Protein AF-A0A540M2L2-F1 (afdb_monomer_lite)

Radius of gyration: 15.73 Å; chains: 1; bounding box: 42×35×39 Å

Foldseek 3Di:
DDPPPPQDKDKFWDALCLLLVCLVPVVNLLVLLCVPPVDDDQPPQPPVPPSGHDSVSSSVVVSVVSNVVNVVRHGDIDIDTGGPSDPSVVSRVVVVVVVVVVVVVD

pLDDT: mean 82.04, std 14.48, range [35.09, 96.12]

Sequence (106 aa):
MKTSSASAVVVHALNNLTVTGFVEDTTTFEKCSKECFGKLDMERFDADKNGVIDGQECKTLLAETMLAVAWGIGGSPVLVALEHGSLLVRAAEHEKAKKMQIAKIN

Structure (mmCIF, N/CA/C/O backbone):
data_AF-A0A540M2L2-F1
#
_entry.id   AF-A0A540M2L2-F1
#
loop_
_atom_site.group_PDB
_atom_site.id
_atom_site.type_symbol
_atom_site.label_atom_id
_atom_site.label_alt_id
_atom_site.label_comp_id
_atom_site.label_asym_id
_atom_site.label_entity_id
_atom_site.label_seq_id
_atom_site.pdbx_PDB_ins_code
_atom_site.Cartn_x
_atom_site.Cartn_y
_atom_site.Cartn_z
_atom_site.occupancy
_atom_site.B_iso_or_equiv
_atom_site.auth_seq_id
_atom_site.auth_comp_id
_atom_site.auth_asym_id
_atom_site.auth_atom_id
_atom_site.pdbx_PDB_model_num
ATOM 1 N N . MET A 1 1 ? -28.915 -18.062 -11.746 1.00 35.09 1 MET A N 1
ATOM 2 C CA . MET A 1 1 ? -27.515 -18.534 -11.754 1.00 35.09 1 MET A CA 1
ATOM 3 C C . MET A 1 1 ? -26.631 -17.303 -11.582 1.00 35.09 1 MET A C 1
ATOM 5 O O . MET A 1 1 ? -26.508 -16.527 -12.516 1.00 35.09 1 MET A O 1
ATOM 9 N N . LYS A 1 2 ? -26.179 -17.015 -10.353 1.00 40.38 2 LYS A N 1
ATOM 10 C CA . LYS A 1 2 ? -25.338 -15.842 -10.050 1.00 40.38 2 LYS A CA 1
ATOM 11 C C . LYS A 1 2 ? -23.989 -16.082 -10.728 1.00 40.38 2 LYS A C 1
ATOM 13 O O . LYS A 1 2 ? -23.285 -17.009 -10.340 1.00 40.38 2 LYS A O 1
ATOM 18 N N . THR A 1 3 ? -23.658 -15.312 -11.757 1.00 42.16 3 THR A N 1
ATOM 19 C CA . THR A 1 3 ? -22.310 -15.313 -12.323 1.00 42.16 3 THR A CA 1
ATOM 20 C C . THR A 1 3 ? -21.373 -14.799 -11.237 1.00 42.16 3 THR A C 1
ATOM 22 O O . THR A 1 3 ? -21.375 -13.613 -10.914 1.00 42.16 3 THR A O 1
ATOM 25 N N . SER A 1 4 ? -20.634 -15.715 -10.613 1.00 49.22 4 SER A N 1
ATOM 26 C CA . SER A 1 4 ? -19.449 -15.381 -9.835 1.00 49.22 4 SER A CA 1
ATOM 27 C C . SER A 1 4 ? -18.500 -14.681 -10.805 1.00 49.22 4 SER A C 1
ATOM 29 O O . SER A 1 4 ? -17.968 -15.308 -11.718 1.00 49.22 4 SER A O 1
ATOM 31 N N . SER A 1 5 ? -18.408 -13.355 -10.697 1.00 56.06 5 SER A N 1
ATOM 32 C CA . SER A 1 5 ? -17.392 -12.586 -11.406 1.00 56.06 5 SER A CA 1
ATOM 33 C C . SER A 1 5 ? -16.050 -13.139 -10.949 1.00 56.06 5 SER A C 1
ATOM 35 O O . SER A 1 5 ? -15.735 -13.040 -9.765 1.00 56.06 5 SER A O 1
ATOM 37 N N . ALA A 1 6 ? -15.291 -13.767 -11.847 1.00 59.22 6 ALA A N 1
ATOM 38 C CA . ALA A 1 6 ? -13.924 -14.162 -11.547 1.00 59.22 6 ALA A CA 1
ATOM 39 C C . ALA A 1 6 ? -13.170 -12.899 -11.102 1.00 59.22 6 ALA A C 1
ATOM 41 O O . ALA A 1 6 ? -13.057 -11.951 -11.880 1.00 59.22 6 ALA A O 1
ATOM 42 N N . SER A 1 7 ? -12.736 -12.846 -9.840 1.00 63.53 7 SER A N 1
ATOM 43 C CA . SER A 1 7 ? -11.898 -11.745 -9.366 1.00 63.53 7 SER A CA 1
ATOM 44 C C . SER A 1 7 ? -10.583 -11.816 -10.141 1.00 63.53 7 SER A C 1
ATOM 46 O O . SER A 1 7 ? -9.864 -12.815 -10.078 1.00 63.53 7 SER A O 1
ATOM 48 N N . ALA A 1 8 ? -10.329 -10.815 -10.983 1.00 82.94 8 ALA A N 1
ATOM 49 C CA . ALA A 1 8 ? -9.124 -10.767 -11.793 1.00 82.94 8 ALA A CA 1
ATOM 50 C C . ALA A 1 8 ? -7.927 -10.470 -10.881 1.00 82.94 8 ALA A C 1
ATOM 52 O O . ALA A 1 8 ? -7.947 -9.512 -10.109 1.00 82.94 8 ALA A O 1
ATOM 53 N N . VAL A 1 9 ? -6.877 -11.282 -10.982 1.00 88.81 9 VAL A N 1
ATOM 54 C CA . VAL A 1 9 ? -5.622 -11.084 -10.250 1.00 88.81 9 VAL A CA 1
ATOM 55 C C . VAL A 1 9 ? -4.586 -10.493 -11.204 1.00 88.81 9 VAL A C 1
ATOM 57 O O . VAL A 1 9 ? -4.408 -10.985 -12.317 1.00 88.81 9 VAL A O 1
ATOM 60 N N . VAL A 1 10 ? -3.900 -9.435 -10.776 1.00 92.50 10 VAL A N 1
ATOM 61 C CA . VAL A 1 10 ? -2.852 -8.738 -11.533 1.00 92.50 10 VAL A CA 1
ATOM 62 C C . VAL A 1 10 ? -1.532 -8.774 -10.769 1.00 92.50 10 VAL A C 1
ATOM 64 O O . VAL A 1 10 ? -1.517 -8.681 -9.546 1.00 92.50 10 VAL A O 1
ATOM 67 N N . VAL A 1 11 ? -0.403 -8.890 -11.470 1.00 94.00 11 VAL A N 1
ATOM 68 C CA . VAL A 1 11 ? 0.925 -8.951 -10.834 1.00 94.00 11 VAL A CA 1
ATOM 69 C C . VAL A 1 11 ? 1.634 -7.605 -10.948 1.00 94.00 11 VAL A C 1
ATOM 71 O O . VAL A 1 11 ? 1.749 -7.053 -12.042 1.00 94.00 11 VAL A O 1
ATOM 74 N N . HIS A 1 12 ? 2.131 -7.090 -9.823 1.00 95.31 12 HIS A N 1
ATOM 75 C CA . HIS A 1 12 ? 2.899 -5.846 -9.750 1.00 95.31 12 HIS A CA 1
ATOM 76 C C . HIS A 1 12 ? 4.162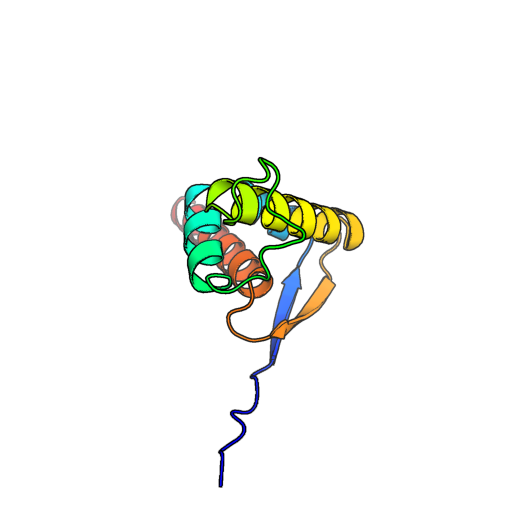 -6.016 -8.905 1.00 95.31 12 HIS A C 1
ATOM 78 O O . HIS A 1 12 ? 4.173 -6.775 -7.941 1.00 95.31 12 HIS A O 1
ATOM 84 N N . ALA A 1 13 ? 5.224 -5.290 -9.259 1.00 94.50 13 ALA A N 1
ATOM 85 C CA . ALA A 1 13 ? 6.393 -5.147 -8.400 1.00 94.50 13 ALA A CA 1
ATOM 86 C C . ALA A 1 13 ? 6.115 -4.067 -7.346 1.00 94.50 13 ALA A C 1
ATOM 88 O O . ALA A 1 13 ? 5.804 -2.933 -7.712 1.00 94.50 13 ALA A O 1
ATOM 89 N N . LEU A 1 14 ? 6.233 -4.422 -6.068 1.00 96.12 14 LEU A N 1
ATOM 90 C CA . LEU A 1 14 ? 6.051 -3.523 -4.930 1.00 96.12 14 LEU A CA 1
ATOM 91 C C . LEU A 1 14 ? 7.288 -3.527 -4.035 1.00 96.12 14 LEU A C 1
ATOM 93 O O . LEU A 1 14 ? 7.972 -4.539 -3.907 1.00 96.12 14 LEU A O 1
ATOM 97 N N . ASN A 1 15 ? 7.542 -2.402 -3.382 1.00 95.06 15 ASN A N 1
ATOM 98 C CA . ASN A 1 15 ? 8.465 -2.286 -2.258 1.00 95.06 15 ASN A CA 1
ATOM 99 C C . ASN A 1 15 ? 7.955 -1.225 -1.275 1.00 95.06 15 ASN A C 1
ATOM 101 O O . ASN A 1 15 ? 6.955 -0.556 -1.546 1.00 95.06 15 ASN A O 1
ATOM 105 N N . ASN A 1 16 ? 8.670 -1.053 -0.163 1.00 95.75 16 ASN A N 1
ATOM 106 C CA . ASN A 1 16 ? 8.365 -0.070 0.873 1.00 95.75 16 ASN A CA 1
ATOM 107 C C . ASN A 1 16 ? 8.060 1.314 0.274 1.00 95.75 16 ASN A C 1
ATOM 109 O O . ASN A 1 16 ? 6.984 1.852 0.500 1.00 95.75 16 ASN A O 1
ATOM 113 N N . LEU A 1 17 ? 8.944 1.821 -0.592 1.00 94.75 17 LEU A N 1
ATOM 114 C CA . LEU A 1 17 ? 8.810 3.154 -1.190 1.00 94.75 17 LEU A CA 1
ATOM 115 C C . LEU A 1 17 ? 7.554 3.313 -2.055 1.00 94.75 17 LEU A C 1
ATOM 117 O O . LEU A 1 17 ? 6.929 4.368 -2.025 1.00 94.75 17 LEU A O 1
ATOM 121 N N . THR A 1 18 ? 7.172 2.266 -2.792 1.00 95.50 18 THR A N 1
ATOM 122 C CA . THR A 1 18 ? 5.958 2.277 -3.624 1.00 95.50 18 THR A CA 1
ATOM 123 C C . THR A 1 18 ? 4.711 2.441 -2.758 1.00 95.50 18 THR A C 1
ATOM 125 O O . THR A 1 18 ? 3.792 3.182 -3.097 1.00 95.50 18 THR A O 1
ATOM 128 N N . VAL A 1 19 ? 4.673 1.748 -1.618 1.00 95.50 19 VAL A N 1
ATOM 129 C CA . VAL A 1 19 ? 3.512 1.755 -0.725 1.00 95.50 19 VAL A CA 1
ATOM 130 C C . VAL A 1 19 ? 3.491 3.018 0.142 1.00 95.50 19 VAL A C 1
ATOM 132 O O . VAL A 1 19 ? 2.447 3.662 0.224 1.00 95.50 19 VAL A O 1
ATOM 135 N N . THR A 1 20 ? 4.619 3.433 0.732 1.00 95.69 20 THR A N 1
ATOM 136 C CA . THR A 1 20 ? 4.685 4.673 1.528 1.00 95.69 20 THR A CA 1
ATOM 137 C C . THR A 1 20 ? 4.434 5.903 0.670 1.00 95.69 20 THR A C 1
ATOM 139 O O . THR A 1 20 ? 3.639 6.750 1.057 1.00 95.69 20 THR A O 1
ATOM 142 N N . GLY A 1 21 ? 5.025 5.975 -0.526 1.00 92.62 21 GLY A N 1
ATOM 143 C CA . GLY A 1 21 ? 4.849 7.110 -1.431 1.00 92.62 21 GLY A CA 1
ATOM 144 C C . GLY A 1 21 ? 3.401 7.297 -1.893 1.00 92.62 21 GLY A C 1
ATOM 145 O O . GLY A 1 21 ? 2.975 8.428 -2.122 1.00 92.62 21 GLY A O 1
ATOM 146 N N . PHE A 1 22 ? 2.633 6.208 -1.985 1.00 95.00 22 PHE A N 1
ATOM 147 C CA . PHE A 1 22 ? 1.196 6.265 -2.241 1.00 95.00 22 PHE A CA 1
ATOM 148 C C . PHE A 1 22 ? 0.401 6.755 -1.024 1.00 95.00 22 PHE A C 1
ATOM 150 O O . PHE A 1 22 ? -0.483 7.590 -1.183 1.00 95.00 22 PHE A O 1
ATOM 157 N N . VAL A 1 23 ? 0.713 6.271 0.184 1.00 92.38 23 VAL A N 1
ATOM 158 C CA . VAL A 1 23 ? 0.039 6.696 1.429 1.00 92.38 23 VAL A CA 1
ATOM 159 C C . VAL A 1 23 ? 0.316 8.172 1.748 1.00 92.38 23 VAL A C 1
ATOM 161 O O . VAL A 1 23 ? -0.575 8.884 2.208 1.00 92.38 23 VAL A O 1
ATOM 164 N N . GLU A 1 24 ? 1.535 8.645 1.478 1.00 92.12 24 GLU A N 1
ATOM 165 C CA . GLU A 1 24 ? 1.952 10.040 1.671 1.00 92.12 24 GLU A CA 1
ATOM 166 C C . GLU A 1 24 ? 1.241 11.011 0.716 1.00 92.12 24 GLU A C 1
ATOM 168 O O . GLU A 1 24 ? 1.008 12.171 1.071 1.00 92.12 24 GLU A O 1
ATOM 173 N N . ASP A 1 25 ? 0.827 10.553 -0.471 1.00 91.19 25 ASP A N 1
ATOM 174 C CA . ASP A 1 25 ? -0.078 11.307 -1.339 1.00 91.19 25 ASP A CA 1
ATOM 175 C C . ASP A 1 25 ? -1.509 11.234 -0.795 1.00 91.19 25 ASP A C 1
ATOM 177 O O . ASP A 1 25 ? -2.370 10.499 -1.284 1.00 91.19 25 ASP A O 1
ATOM 181 N N . THR A 1 26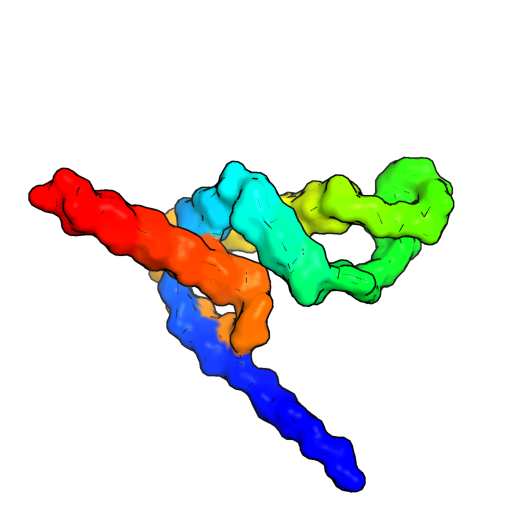 ? -1.760 12.038 0.237 1.00 84.75 26 THR A N 1
ATOM 182 C CA . THR A 1 26 ? -3.046 12.082 0.944 1.00 84.75 26 THR A CA 1
ATOM 183 C C . THR A 1 26 ? -4.235 12.321 0.013 1.00 84.75 26 THR A C 1
ATOM 185 O O . THR A 1 26 ? -5.303 11.762 0.248 1.00 84.75 26 THR A O 1
ATOM 188 N N . THR A 1 27 ? -4.055 13.073 -1.078 1.00 86.50 27 THR A N 1
ATOM 189 C CA . THR A 1 27 ? -5.130 13.374 -2.032 1.00 86.50 27 THR A CA 1
ATOM 190 C C . THR A 1 27 ? -5.524 12.152 -2.860 1.00 86.50 27 THR A C 1
ATOM 192 O O . THR A 1 27 ? -6.708 11.804 -2.941 1.00 86.50 27 THR A O 1
ATOM 195 N N . THR A 1 28 ? -4.540 11.456 -3.436 1.00 86.75 28 THR A N 1
ATOM 196 C CA . THR A 1 28 ? -4.781 10.239 -4.215 1.00 86.75 28 THR A CA 1
ATOM 197 C C . THR A 1 28 ? -5.244 9.110 -3.297 1.00 86.75 28 THR A C 1
ATOM 199 O O . THR A 1 28 ? -6.209 8.409 -3.619 1.00 86.75 28 THR A O 1
ATOM 202 N N . PHE A 1 29 ? -4.609 8.964 -2.133 1.00 87.25 29 PHE A N 1
ATOM 203 C CA . PHE A 1 29 ? -4.919 7.929 -1.155 1.00 87.25 29 PHE A CA 1
ATOM 204 C C . PHE A 1 29 ? -6.361 8.024 -0.644 1.00 87.25 29 PHE A C 1
ATOM 206 O O . PHE A 1 29 ? -7.093 7.035 -0.688 1.00 87.25 29 PHE A O 1
ATOM 213 N N . GLU A 1 30 ? -6.813 9.210 -0.226 1.00 82.81 30 GLU A N 1
ATOM 214 C CA . GLU A 1 30 ? -8.181 9.412 0.270 1.00 82.81 30 GLU A CA 1
ATOM 215 C C . GLU A 1 30 ? -9.242 9.103 -0.780 1.00 82.81 30 GLU A C 1
ATOM 217 O O . GLU A 1 30 ? -10.248 8.454 -0.480 1.00 82.81 30 GLU A O 1
ATOM 222 N N . LYS A 1 31 ? -9.019 9.548 -2.021 1.00 85.19 31 LYS A N 1
ATOM 223 C CA . LYS A 1 31 ? -9.932 9.261 -3.128 1.00 85.19 31 LYS A CA 1
ATOM 224 C C . LYS A 1 31 ? -10.086 7.752 -3.324 1.00 85.19 31 LYS A C 1
ATOM 226 O O . LYS A 1 31 ? -11.201 7.246 -3.407 1.00 85.19 31 LYS A O 1
ATOM 231 N N . CYS A 1 32 ? -8.967 7.033 -3.359 1.00 81.69 32 CYS A N 1
ATOM 232 C CA . CYS A 1 32 ? -8.951 5.589 -3.570 1.00 81.69 32 CYS A CA 1
ATOM 233 C C . CYS A 1 32 ? -9.545 4.816 -2.384 1.00 81.69 32 CYS A C 1
ATOM 235 O O . CYS A 1 32 ? -10.253 3.831 -2.585 1.00 81.69 32 CYS A O 1
ATOM 237 N N . SER A 1 33 ? -9.286 5.278 -1.161 1.00 76.75 33 SER A N 1
ATOM 238 C CA . SER A 1 33 ? -9.819 4.710 0.078 1.00 76.75 33 SER A CA 1
ATOM 239 C C . SER A 1 33 ? -11.352 4.738 0.105 1.00 76.75 33 SER A C 1
ATOM 241 O O . SER A 1 33 ? -11.985 3.696 0.294 1.00 76.75 33 SER A O 1
ATOM 243 N N . LYS A 1 34 ? -11.961 5.891 -0.208 1.00 73.19 34 LYS A N 1
ATOM 244 C CA . LYS A 1 34 ? -13.426 6.046 -0.263 1.00 73.19 34 LYS A CA 1
ATOM 245 C C . LYS A 1 34 ? -14.085 5.101 -1.270 1.00 73.19 34 LYS A C 1
ATOM 247 O O . LYS A 1 34 ? -15.155 4.566 -0.996 1.00 73.19 34 LYS A O 1
ATOM 252 N N . GLU A 1 35 ? -13.444 4.878 -2.417 1.00 73.69 35 GLU A N 1
ATOM 253 C CA . GLU A 1 35 ? -13.936 3.962 -3.455 1.00 73.69 35 GLU A CA 1
ATOM 254 C C . GLU A 1 35 ? -13.860 2.486 -3.026 1.00 73.69 35 GLU A C 1
ATOM 256 O O . GLU A 1 35 ? -14.726 1.698 -3.403 1.00 73.69 35 GLU A O 1
ATOM 261 N N . CYS A 1 36 ? -12.850 2.104 -2.238 1.00 64.69 36 CYS A N 1
ATOM 262 C CA . CYS A 1 36 ? -12.615 0.706 -1.862 1.00 64.69 36 CYS A CA 1
ATOM 263 C C . CYS A 1 36 ? -13.373 0.272 -0.596 1.00 64.69 36 CYS A C 1
ATOM 265 O O . CYS A 1 36 ? -13.641 -0.917 -0.434 1.00 64.69 36 CYS A O 1
ATOM 267 N N . PHE A 1 37 ? -13.717 1.205 0.300 1.00 64.50 37 PHE A N 1
ATOM 268 C CA . PHE A 1 37 ? -14.082 0.861 1.681 1.00 64.50 37 PHE A CA 1
ATOM 269 C C . PHE A 1 37 ? -15.340 1.535 2.233 1.00 64.50 37 PHE A C 1
ATOM 271 O O . PHE A 1 37 ? -15.544 1.541 3.444 1.00 64.50 37 PHE A O 1
ATOM 278 N N . GLY A 1 38 ? -16.255 2.005 1.380 1.00 58.09 38 GLY A N 1
ATOM 279 C CA . GLY A 1 38 ? -17.526 2.621 1.803 1.00 58.09 38 GLY A CA 1
ATOM 280 C C . GLY A 1 38 ? -18.491 1.743 2.632 1.00 58.09 38 GLY A C 1
ATOM 281 O O . GLY A 1 38 ? -19.649 2.117 2.785 1.00 58.09 38 GLY A O 1
ATOM 282 N N . LYS A 1 39 ? -18.066 0.569 3.123 1.00 60.12 39 LYS A N 1
ATOM 283 C CA . LYS A 1 39 ? -18.883 -0.421 3.846 1.00 60.12 39 LYS A CA 1
ATOM 284 C C . LYS A 1 39 ? -18.156 -1.177 4.978 1.00 60.12 39 LYS A C 1
ATOM 286 O O . LYS A 1 39 ? -18.601 -2.261 5.343 1.00 60.12 39 LYS A O 1
ATOM 291 N N . LEU A 1 40 ? -17.034 -0.673 5.497 1.00 59.94 40 LEU A N 1
ATOM 292 C CA . LEU A 1 40 ? -16.324 -1.348 6.598 1.00 59.94 40 LEU A CA 1
ATOM 293 C C . LEU A 1 40 ? -17.173 -1.430 7.885 1.00 59.94 40 LEU A C 1
ATOM 295 O O . LEU A 1 40 ? -17.942 -0.518 8.183 1.00 59.94 40 LEU A O 1
ATOM 299 N N . ASP A 1 41 ? -17.019 -2.536 8.624 1.00 56.41 41 ASP A N 1
ATOM 300 C CA . ASP A 1 41 ? -17.737 -2.832 9.873 1.00 56.41 41 ASP A CA 1
ATOM 301 C C . ASP A 1 41 ? -17.409 -1.824 10.983 1.00 56.41 41 ASP A C 1
ATOM 303 O O . ASP A 1 41 ? -16.246 -1.606 11.325 1.00 56.41 41 ASP A O 1
ATOM 307 N N . MET A 1 42 ? -18.465 -1.249 11.561 1.00 53.75 42 MET A N 1
ATOM 308 C CA . MET A 1 42 ? -18.452 -0.009 12.350 1.00 53.75 42 MET A CA 1
ATOM 309 C C . MET A 1 42 ? -17.872 -0.162 13.767 1.00 53.75 42 MET A C 1
ATOM 311 O O . MET A 1 42 ? -17.321 0.785 14.311 1.00 53.75 42 MET A O 1
ATOM 315 N N . GLU A 1 43 ? -17.925 -1.354 14.365 1.00 57.75 43 GLU A N 1
ATOM 316 C CA . GLU A 1 43 ? -17.663 -1.532 15.806 1.00 57.75 43 GLU A CA 1
ATOM 317 C C . GLU A 1 43 ? -16.182 -1.509 16.214 1.00 57.75 43 GLU A C 1
ATOM 319 O O . GLU A 1 43 ? -15.864 -1.318 17.386 1.00 57.75 43 GLU A O 1
ATOM 324 N N . ARG A 1 44 ? -15.255 -1.748 15.278 1.00 58.97 44 ARG A N 1
ATOM 325 C CA . ARG A 1 44 ? -13.816 -1.826 15.594 1.00 58.97 44 ARG A CA 1
ATOM 326 C C . ARG A 1 44 ? -13.046 -0.533 15.356 1.00 58.97 44 ARG A C 1
ATOM 328 O O . ARG A 1 44 ? -11.932 -0.424 15.863 1.00 58.97 44 ARG A O 1
ATOM 335 N N . PHE A 1 45 ? -13.593 0.389 14.571 1.00 64.50 45 PHE A N 1
ATOM 336 C CA . PHE A 1 45 ? -12.835 1.518 14.016 1.00 64.50 45 PHE A CA 1
ATOM 337 C C . PHE A 1 45 ? -13.438 2.889 14.325 1.00 64.50 45 PHE A C 1
ATOM 339 O O . PHE A 1 45 ? -12.856 3.892 13.934 1.00 64.50 45 PHE A O 1
ATOM 346 N N . ASP A 1 46 ? -14.554 2.907 15.047 1.00 69.06 46 ASP A N 1
ATOM 347 C CA . ASP A 1 46 ? -15.161 4.084 15.662 1.00 69.06 46 ASP A CA 1
ATOM 348 C C . ASP A 1 46 ? -14.323 4.508 16.888 1.00 69.06 46 ASP A C 1
ATOM 350 O O . ASP A 1 46 ? -14.470 3.983 17.999 1.00 69.06 46 ASP A O 1
ATOM 354 N N . ALA A 1 47 ? -13.334 5.372 16.651 1.00 72.31 47 ALA A N 1
ATOM 355 C CA . ALA A 1 47 ? -12.346 5.788 17.640 1.00 72.31 47 ALA A CA 1
ATOM 356 C C . ALA A 1 47 ? -12.939 6.785 18.642 1.00 72.31 47 ALA A C 1
ATOM 358 O O . ALA A 1 47 ? -12.566 6.767 19.822 1.00 72.31 47 ALA A O 1
ATOM 359 N N . ASP A 1 48 ? -13.865 7.633 18.188 1.00 77.50 48 ASP A N 1
ATOM 360 C CA . ASP A 1 48 ? -14.583 8.585 19.038 1.00 77.50 48 ASP A CA 1
ATOM 361 C C . ASP A 1 48 ? -15.846 7.992 19.703 1.00 77.50 48 ASP A C 1
ATOM 363 O O . ASP A 1 48 ? -16.397 8.598 20.629 1.00 77.50 48 ASP A O 1
ATOM 367 N N . LYS A 1 49 ? -16.223 6.761 19.328 1.00 78.00 49 LYS A N 1
ATOM 368 C CA . LYS A 1 49 ? -17.367 5.992 19.845 1.00 78.00 49 LYS A CA 1
ATOM 369 C C . LYS A 1 49 ? -18.717 6.639 19.533 1.00 78.00 49 LYS A C 1
ATOM 371 O O . LYS A 1 49 ? -19.660 6.507 20.324 1.00 78.00 49 LYS A O 1
ATOM 376 N N . ASN A 1 50 ? -18.820 7.371 18.427 1.00 78.88 50 ASN A N 1
ATOM 377 C CA . ASN A 1 50 ? -20.042 8.055 18.010 1.00 78.88 50 ASN A CA 1
ATOM 378 C C . ASN A 1 50 ? -21.045 7.133 17.274 1.00 78.88 50 ASN A C 1
ATOM 380 O O . ASN A 1 50 ? -22.163 7.556 16.965 1.00 78.88 50 ASN A O 1
ATOM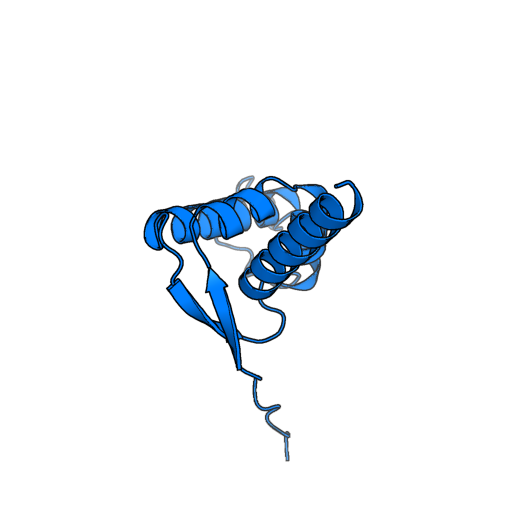 384 N N . GLY A 1 51 ? -20.679 5.872 17.028 1.00 70.62 51 GLY A N 1
ATOM 385 C CA . GLY A 1 51 ? -21.474 4.854 16.344 1.00 70.62 51 GLY A CA 1
ATOM 386 C C . GLY A 1 51 ? -21.354 4.864 14.816 1.00 70.62 51 GLY A C 1
ATOM 387 O O . GLY A 1 51 ? -22.062 4.098 14.156 1.00 70.62 51 GLY A O 1
ATOM 388 N N . VAL A 1 52 ? -20.497 5.711 14.235 1.00 68.69 52 VAL A N 1
ATOM 389 C CA . VAL A 1 52 ? -20.217 5.790 12.797 1.00 68.69 52 VAL A CA 1
ATOM 390 C C . VAL A 1 52 ? -18.717 5.856 12.525 1.00 68.69 52 VAL A C 1
ATOM 392 O O . VAL A 1 52 ? -17.992 6.566 13.196 1.00 68.69 52 VAL A O 1
ATOM 395 N N . ILE A 1 53 ? -18.251 5.157 11.487 1.00 70.81 53 ILE A N 1
ATOM 396 C CA . ILE A 1 53 ? -16.885 5.363 10.990 1.00 70.81 53 ILE A CA 1
ATOM 397 C C . ILE A 1 53 ? -16.902 6.572 10.066 1.00 70.81 53 ILE A C 1
ATOM 399 O O . ILE A 1 53 ? -17.539 6.535 9.004 1.00 70.81 53 ILE A O 1
ATOM 403 N N . ASP A 1 54 ? -16.177 7.620 10.436 1.00 74.62 54 ASP A N 1
ATOM 404 C CA . ASP A 1 54 ? -15.979 8.754 9.546 1.00 74.62 54 ASP A CA 1
ATOM 405 C C . ASP A 1 54 ? -14.834 8.516 8.537 1.00 74.62 54 ASP A C 1
ATOM 407 O O . ASP A 1 54 ? -14.062 7.549 8.583 1.00 74.62 54 ASP A O 1
ATOM 411 N N . GLY A 1 55 ? -14.735 9.401 7.542 1.00 72.38 55 GLY A N 1
ATOM 412 C CA . GLY A 1 55 ? -13.710 9.280 6.504 1.00 72.38 55 GLY A CA 1
ATOM 413 C C . GLY A 1 55 ? -12.278 9.394 7.038 1.00 72.38 55 GLY A C 1
ATOM 414 O O . GLY A 1 55 ? -11.363 8.841 6.427 1.00 72.38 55 GLY A O 1
ATOM 415 N N . GLN A 1 56 ? -12.075 10.094 8.152 1.00 76.19 56 GLN A N 1
ATOM 416 C CA . GLN A 1 56 ? -10.776 10.312 8.772 1.00 76.19 56 GLN A CA 1
ATOM 417 C C . GLN A 1 56 ? -10.330 9.083 9.574 1.00 76.19 56 GLN A C 1
ATOM 419 O O . GLN A 1 56 ? -9.165 8.688 9.482 1.00 76.19 56 GLN A O 1
ATOM 424 N N . GLU A 1 57 ? -11.241 8.432 10.288 1.00 78.06 57 GLU A N 1
ATOM 425 C CA . GLU A 1 57 ? -10.997 7.168 10.990 1.00 78.06 57 GLU A CA 1
ATOM 426 C C . GLU A 1 57 ? -10.674 6.040 10.006 1.00 78.06 57 GLU A C 1
ATOM 428 O O . GLU A 1 57 ? -9.638 5.376 10.120 1.00 78.06 57 GLU A O 1
ATOM 433 N N . CYS A 1 58 ? -11.487 5.900 8.953 1.00 77.12 58 CYS A N 1
ATOM 434 C CA . CYS A 1 58 ? -11.247 4.940 7.876 1.00 77.12 58 CYS A CA 1
ATOM 435 C C . CYS A 1 58 ? -9.888 5.176 7.192 1.00 77.12 58 CYS A C 1
ATOM 437 O O . CYS A 1 58 ? -9.119 4.238 6.962 1.00 77.12 58 CYS A O 1
ATOM 439 N N . LYS A 1 59 ? -9.554 6.440 6.902 1.00 79.81 59 LYS A N 1
ATOM 440 C CA . LYS A 1 59 ? -8.262 6.822 6.316 1.00 79.81 59 LYS A CA 1
ATOM 441 C C . LYS A 1 59 ? -7.096 6.441 7.224 1.00 79.81 59 LYS A C 1
ATOM 443 O O . LYS A 1 59 ? -6.110 5.904 6.724 1.00 79.81 59 LYS A O 1
ATOM 448 N N . THR A 1 60 ? -7.195 6.738 8.517 1.00 83.44 60 THR A N 1
ATOM 449 C CA . THR A 1 60 ? -6.108 6.523 9.483 1.00 83.44 60 THR A CA 1
ATOM 450 C C . THR A 1 60 ? -5.777 5.038 9.578 1.00 83.44 60 THR A C 1
ATOM 452 O O . THR A 1 60 ? -4.628 4.653 9.376 1.00 83.44 60 THR A O 1
ATOM 455 N N . LEU A 1 61 ? -6.798 4.193 9.719 1.00 82.25 61 LEU A N 1
ATOM 456 C CA . LEU A 1 61 ? -6.641 2.741 9.729 1.00 82.25 61 LEU A CA 1
ATOM 457 C C . LEU A 1 61 ? -5.993 2.200 8.449 1.00 82.25 61 LEU A C 1
ATOM 459 O O . LEU A 1 61 ? -5.077 1.373 8.492 1.00 82.25 61 LEU A O 1
ATOM 463 N N . LEU A 1 62 ? -6.507 2.616 7.2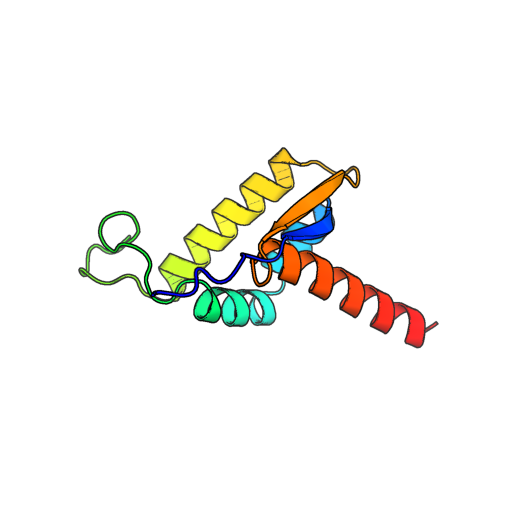89 1.00 86.12 62 LEU A N 1
ATOM 464 C CA . LEU A 1 62 ? -6.010 2.122 6.009 1.00 86.12 62 LEU A CA 1
ATOM 465 C C . LEU A 1 62 ? -4.570 2.575 5.770 1.00 86.12 62 LEU A C 1
ATOM 467 O O . LEU A 1 62 ? -3.778 1.804 5.230 1.00 86.12 62 LEU A O 1
ATOM 471 N N . ALA A 1 63 ? -4.218 3.788 6.200 1.00 90.19 63 ALA A N 1
ATOM 472 C CA . ALA A 1 63 ? -2.852 4.284 6.150 1.00 90.19 63 ALA A CA 1
ATOM 473 C C . ALA A 1 63 ? -1.932 3.442 7.044 1.00 90.19 63 ALA A C 1
ATOM 475 O O . ALA A 1 63 ? -0.918 2.949 6.561 1.00 90.19 63 ALA A O 1
ATOM 476 N N . GLU A 1 64 ? -2.306 3.193 8.302 1.00 91.19 64 GLU A N 1
ATOM 477 C CA . GLU A 1 64 ? -1.526 2.355 9.224 1.00 91.19 64 GLU A CA 1
ATOM 478 C C . GLU A 1 64 ? -1.334 0.931 8.692 1.00 91.19 64 GLU A C 1
ATOM 480 O O . GLU A 1 64 ? -0.225 0.396 8.711 1.00 91.19 64 GLU A O 1
ATOM 485 N N . THR A 1 65 ? -2.392 0.337 8.138 1.00 90.75 65 THR A N 1
ATOM 486 C CA . THR A 1 65 ? -2.340 -1.004 7.542 1.00 90.75 65 THR A CA 1
ATOM 487 C C . THR A 1 65 ? -1.391 -1.038 6.345 1.00 90.75 65 THR A C 1
ATOM 489 O O . THR A 1 65 ? -0.538 -1.919 6.245 1.00 90.75 65 THR A O 1
ATOM 492 N N . MET A 1 66 ? -1.499 -0.063 5.438 1.00 93.75 66 MET A N 1
ATOM 493 C CA . MET A 1 66 ? -0.629 0.040 4.266 1.00 93.75 66 MET A CA 1
ATOM 494 C C . MET A 1 66 ? 0.830 0.301 4.662 1.00 93.75 66 MET A C 1
ATOM 496 O O . MET A 1 66 ? 1.731 -0.286 4.066 1.00 93.75 66 MET A O 1
ATOM 500 N N . LEU A 1 67 ? 1.083 1.112 5.693 1.00 94.94 67 LEU A N 1
ATOM 501 C CA . LEU A 1 67 ? 2.428 1.335 6.233 1.00 94.94 67 LEU A CA 1
ATOM 502 C C . LEU A 1 67 ? 3.013 0.061 6.851 1.00 94.94 67 LEU A C 1
ATOM 504 O O . LEU A 1 67 ? 4.170 -0.266 6.591 1.00 94.94 67 LEU A O 1
ATOM 508 N N . ALA A 1 68 ? 2.215 -0.708 7.594 1.00 95.94 68 ALA A N 1
ATOM 509 C CA . ALA A 1 68 ? 2.643 -2.002 8.119 1.00 95.94 68 ALA A CA 1
ATOM 510 C C . ALA A 1 68 ? 2.999 -2.982 6.988 1.00 95.94 68 ALA A C 1
ATOM 512 O O . ALA A 1 68 ? 4.016 -3.674 7.070 1.00 95.94 68 ALA A O 1
ATOM 513 N N . VAL A 1 69 ? 2.220 -2.994 5.898 1.00 94.50 69 VAL A N 1
ATOM 514 C CA . VAL A 1 69 ? 2.557 -3.755 4.684 1.00 94.50 69 VAL A CA 1
ATOM 515 C C . VAL A 1 69 ? 3.877 -3.265 4.093 1.00 94.50 69 VAL A C 1
ATOM 517 O O . VAL A 1 69 ? 4.746 -4.087 3.819 1.00 94.50 69 VAL A O 1
ATOM 520 N N . ALA A 1 70 ? 4.063 -1.952 3.938 1.00 95.19 70 ALA A N 1
ATOM 521 C CA . ALA A 1 70 ? 5.281 -1.358 3.388 1.00 95.19 70 ALA A CA 1
ATOM 522 C C . ALA A 1 70 ? 6.539 -1.767 4.173 1.00 95.19 70 ALA A C 1
ATOM 524 O O . ALA A 1 70 ? 7.561 -2.137 3.589 1.00 95.19 70 ALA A O 1
ATOM 525 N N . TRP A 1 71 ? 6.449 -1.753 5.503 1.00 93.88 71 TRP A N 1
ATOM 526 C CA . TRP A 1 71 ? 7.533 -2.180 6.384 1.00 93.88 71 TRP A CA 1
ATOM 527 C C . TRP A 1 71 ? 7.754 -3.693 6.341 1.00 93.88 71 TRP A C 1
ATOM 529 O O . TRP A 1 71 ? 8.901 -4.135 6.341 1.00 93.88 71 TRP A O 1
ATOM 539 N N . GLY A 1 72 ? 6.682 -4.483 6.237 1.00 94.19 72 GLY A N 1
ATOM 540 C CA . GLY A 1 72 ? 6.753 -5.940 6.131 1.00 94.19 72 GLY A CA 1
ATOM 541 C C . GLY A 1 72 ? 7.367 -6.441 4.819 1.00 94.19 72 GLY A C 1
ATOM 542 O O . GLY A 1 72 ? 8.106 -7.423 4.836 1.00 94.19 72 GLY A O 1
ATOM 543 N N . ILE A 1 73 ? 7.103 -5.773 3.688 1.00 92.56 73 ILE A N 1
ATOM 544 C CA . ILE A 1 73 ? 7.656 -6.163 2.374 1.00 92.56 73 ILE A CA 1
ATOM 545 C C . ILE A 1 73 ? 9.104 -5.697 2.164 1.00 92.56 73 ILE A C 1
ATOM 547 O O . ILE A 1 73 ? 9.826 -6.277 1.354 1.00 92.56 73 ILE A O 1
ATOM 551 N N . GLY A 1 74 ? 9.550 -4.671 2.895 1.00 92.31 74 GLY A N 1
ATOM 552 C CA . GLY A 1 74 ? 10.923 -4.171 2.838 1.00 92.31 74 GLY A CA 1
ATOM 553 C C . GLY A 1 74 ? 11.264 -3.372 1.571 1.00 92.31 74 GLY A C 1
ATOM 554 O O . GLY A 1 74 ? 10.423 -3.071 0.726 1.00 92.31 74 GLY A O 1
ATOM 555 N N . GLY A 1 75 ? 12.526 -2.944 1.458 1.00 91.88 75 GLY A N 1
ATOM 556 C CA . GLY A 1 75 ? 12.975 -2.022 0.400 1.00 91.88 75 GLY A CA 1
ATOM 557 C C . GLY A 1 75 ? 13.213 -2.660 -0.975 1.00 91.88 75 GLY A C 1
ATOM 558 O O . GLY A 1 75 ? 13.203 -1.958 -1.990 1.00 91.88 75 GLY A O 1
ATOM 559 N N . SER A 1 76 ? 13.409 -3.977 -1.022 1.00 94.44 76 SER A N 1
ATOM 560 C CA . SER A 1 76 ? 13.649 -4.711 -2.266 1.00 94.44 76 SER A CA 1
ATOM 561 C C . SER A 1 76 ? 12.338 -4.935 -3.027 1.00 94.44 76 SER A C 1
ATOM 563 O O . SER A 1 76 ? 11.356 -5.335 -2.407 1.00 94.44 76 SER A O 1
ATOM 565 N N . PRO A 1 77 ? 12.291 -4.721 -4.355 1.00 93.69 77 PRO A N 1
ATOM 566 C CA . PRO A 1 77 ? 11.102 -5.025 -5.144 1.00 93.69 77 PRO A CA 1
ATOM 567 C C . PRO A 1 77 ? 10.732 -6.511 -5.096 1.00 93.69 77 PRO A C 1
ATOM 569 O O . PRO A 1 77 ? 11.560 -7.371 -5.394 1.00 93.69 77 PRO A O 1
ATOM 572 N N . VAL A 1 78 ? 9.471 -6.799 -4.781 1.00 94.88 78 VAL A N 1
ATOM 573 C CA . VAL A 1 78 ? 8.881 -8.143 -4.784 1.00 94.88 78 VAL A CA 1
ATOM 574 C C . VAL A 1 78 ? 7.689 -8.164 -5.735 1.00 94.88 78 VAL A C 1
ATOM 576 O O . VAL A 1 78 ? 6.906 -7.216 -5.783 1.00 94.88 78 VAL A O 1
ATOM 579 N N . LEU A 1 79 ? 7.547 -9.240 -6.511 1.00 95.44 79 LEU A N 1
ATOM 580 C CA . LEU A 1 79 ? 6.368 -9.458 -7.347 1.00 95.44 79 LEU A CA 1
ATOM 581 C C . LEU A 1 79 ? 5.211 -9.954 -6.481 1.00 95.44 79 LEU A C 1
ATOM 583 O O . LEU A 1 79 ? 5.315 -10.998 -5.840 1.00 95.44 79 LEU A O 1
ATOM 587 N N . VAL A 1 80 ? 4.105 -9.218 -6.490 1.00 94.00 80 VAL A N 1
ATOM 588 C CA . VAL A 1 80 ? 2.910 -9.525 -5.706 1.00 94.00 80 VAL A CA 1
ATOM 589 C C . VAL A 1 80 ? 1.728 -9.705 -6.649 1.00 94.00 80 VAL A C 1
ATOM 591 O O . VAL A 1 80 ? 1.489 -8.875 -7.527 1.00 94.00 80 VAL A O 1
ATOM 594 N N . ALA A 1 81 ? 0.997 -10.803 -6.469 1.00 95.12 81 ALA A N 1
ATOM 595 C CA . ALA A 1 81 ? -0.279 -11.048 -7.124 1.00 95.12 81 ALA A CA 1
ATOM 596 C C . ALA A 1 81 ? -1.387 -10.368 -6.309 1.00 95.12 81 ALA A C 1
ATOM 598 O O . ALA A 1 81 ? -1.566 -10.664 -5.130 1.00 95.12 81 ALA A O 1
ATOM 599 N N . LEU A 1 82 ? -2.091 -9.426 -6.925 1.00 93.62 82 LEU A N 1
ATOM 600 C CA . LEU A 1 82 ? -3.033 -8.530 -6.269 1.00 93.62 82 LEU A CA 1
ATOM 601 C C . LEU A 1 82 ? -4.405 -8.627 -6.919 1.00 93.62 82 LEU A C 1
ATOM 603 O O . LEU A 1 82 ? -4.519 -8.752 -8.137 1.00 93.62 82 LEU A O 1
ATOM 607 N N . GLU A 1 83 ? -5.449 -8.502 -6.113 1.00 90.50 83 GLU A N 1
ATOM 608 C CA . GLU A 1 83 ? -6.808 -8.358 -6.622 1.00 90.50 83 GLU A CA 1
ATOM 609 C C . GLU A 1 83 ? -6.964 -7.047 -7.408 1.00 90.50 83 GLU A C 1
ATOM 611 O O . GLU A 1 83 ? -6.462 -5.987 -7.009 1.00 90.50 83 GLU A O 1
ATOM 616 N N . HIS A 1 84 ? -7.666 -7.121 -8.538 1.00 86.88 84 HIS A N 1
ATOM 617 C CA . HIS A 1 84 ? -7.961 -5.966 -9.373 1.00 86.88 84 HIS A CA 1
ATOM 618 C C . HIS A 1 84 ? -8.762 -4.910 -8.598 1.00 86.88 84 HIS A C 1
ATOM 620 O O . HIS A 1 84 ? -9.734 -5.219 -7.917 1.00 86.88 84 HIS A O 1
ATOM 626 N N . GLY A 1 85 ? -8.348 -3.645 -8.705 1.00 85.12 85 GLY A N 1
ATOM 627 C CA . GLY A 1 85 ? -8.969 -2.529 -7.986 1.00 85.12 85 GLY A CA 1
ATOM 628 C C . GLY A 1 85 ? -8.534 -2.367 -6.524 1.00 85.12 85 GLY A C 1
ATOM 629 O O . GLY A 1 85 ? -8.906 -1.365 -5.913 1.00 85.12 85 GLY A O 1
ATOM 630 N N . SER A 1 86 ? -7.719 -3.280 -5.976 1.00 89.50 86 SER A N 1
ATOM 631 C CA . SER A 1 86 ? -7.179 -3.154 -4.614 1.00 89.50 86 SER A CA 1
ATOM 632 C C . SER A 1 86 ? -6.294 -1.911 -4.439 1.00 89.50 86 SER A C 1
ATOM 634 O O . SER A 1 86 ? -5.671 -1.420 -5.385 1.00 89.50 86 SER A O 1
ATOM 636 N N . LEU A 1 87 ? -6.175 -1.423 -3.198 1.00 90.62 87 LEU A N 1
ATOM 637 C CA . LEU A 1 87 ? -5.320 -0.271 -2.876 1.00 90.62 87 LEU A CA 1
ATOM 638 C C . LEU A 1 87 ? -3.850 -0.482 -3.270 1.00 90.62 87 LEU A C 1
ATOM 640 O O . LEU A 1 87 ? -3.187 0.464 -3.681 1.00 90.62 87 LEU A O 1
ATOM 644 N N . LEU A 1 88 ? -3.344 -1.715 -3.194 1.00 94.12 88 LEU A N 1
ATOM 645 C CA . LEU A 1 88 ? -1.963 -2.031 -3.564 1.00 94.12 88 LEU A CA 1
ATOM 646 C C . LEU A 1 88 ? -1.726 -1.965 -5.081 1.00 94.12 88 LEU A C 1
ATOM 648 O O . LEU A 1 88 ? -0.639 -1.577 -5.508 1.00 94.12 88 LEU A O 1
ATOM 652 N N . VAL A 1 89 ? -2.736 -2.275 -5.906 1.00 94.56 89 VAL A N 1
ATOM 653 C CA . VAL A 1 89 ? -2.659 -2.026 -7.358 1.00 94.56 89 VAL A CA 1
ATOM 654 C C . VAL A 1 89 ? -2.570 -0.527 -7.619 1.00 94.56 89 VAL A C 1
ATOM 656 O O . VAL A 1 89 ? -1.706 -0.090 -8.377 1.00 94.56 89 VAL A O 1
ATOM 659 N N . ARG A 1 90 ? -3.388 0.268 -6.924 1.00 93.50 90 ARG A N 1
ATOM 660 C CA . ARG A 1 90 ? -3.381 1.732 -7.054 1.00 93.50 90 ARG A CA 1
ATOM 661 C C . ARG A 1 90 ? -2.060 2.354 -6.605 1.00 93.50 90 ARG A C 1
ATOM 663 O O . ARG A 1 90 ? -1.591 3.288 -7.248 1.00 93.50 90 ARG A O 1
ATOM 670 N N . ALA A 1 91 ? -1.417 1.799 -5.577 1.00 94.88 91 ALA A N 1
ATOM 671 C CA . ALA A 1 91 ? -0.068 2.196 -5.177 1.00 94.88 91 ALA A CA 1
ATOM 672 C C . ALA A 1 91 ? 0.960 1.951 -6.296 1.00 94.88 91 ALA A C 1
ATOM 674 O O . ALA A 1 91 ? 1.757 2.829 -6.624 1.00 94.88 91 ALA A O 1
ATOM 675 N N . ALA A 1 92 ? 0.903 0.787 -6.951 1.00 94.69 92 ALA A N 1
ATOM 676 C CA . ALA A 1 92 ? 1.789 0.484 -8.073 1.00 94.69 92 ALA A CA 1
ATOM 677 C C . ALA A 1 92 ? 1.544 1.401 -9.287 1.00 94.69 92 ALA A C 1
ATOM 679 O O . ALA A 1 92 ? 2.486 1.803 -9.973 1.00 94.69 92 ALA A O 1
ATOM 680 N N . GLU A 1 93 ? 0.285 1.722 -9.577 1.00 94.38 93 GLU A N 1
ATOM 681 C CA . GLU A 1 93 ? -0.097 2.632 -10.660 1.00 94.38 93 GLU A CA 1
ATOM 682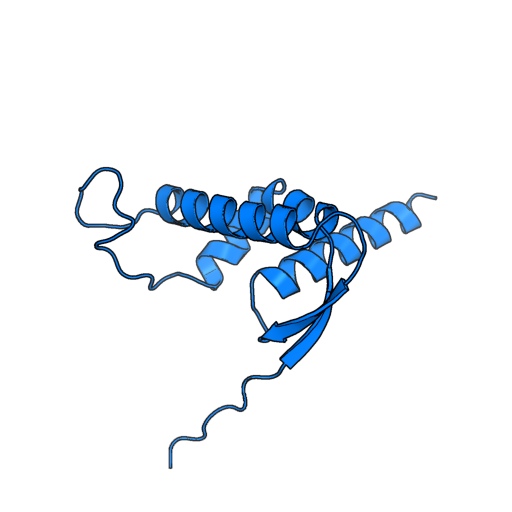 C C . GLU A 1 93 ? 0.333 4.075 -10.382 1.00 94.38 93 GLU A C 1
ATOM 684 O O . GLU A 1 93 ? 0.858 4.739 -11.279 1.00 94.38 93 GLU A O 1
ATOM 689 N N . HIS A 1 94 ? 0.179 4.539 -9.140 1.00 94.75 94 HIS A N 1
ATOM 690 C CA . HIS A 1 94 ? 0.637 5.852 -8.684 1.00 94.75 94 HIS A CA 1
ATOM 691 C C . HIS A 1 94 ? 2.145 6.029 -8.885 1.00 94.75 94 HIS A C 1
ATOM 693 O O . HIS A 1 94 ? 2.579 6.991 -9.523 1.00 94.75 94 HIS A O 1
ATOM 699 N N . GLU A 1 95 ? 2.940 5.049 -8.454 1.00 92.69 95 GLU A N 1
ATOM 700 C CA . GLU A 1 95 ? 4.395 5.035 -8.630 1.00 92.69 95 GLU A CA 1
ATOM 701 C C . GLU A 1 95 ? 4.791 5.061 -10.120 1.00 92.69 95 GLU A C 1
ATOM 703 O O . GLU A 1 95 ? 5.676 5.822 -10.529 1.00 92.69 95 GLU A O 1
ATOM 708 N N . LYS A 1 96 ? 4.116 4.264 -10.963 1.00 91.62 96 LYS A N 1
ATOM 709 C CA . LYS A 1 96 ? 4.337 4.256 -12.422 1.00 91.62 96 LYS A CA 1
ATOM 710 C C . LYS A 1 96 ? 4.040 5.623 -13.039 1.00 91.62 96 LYS A C 1
ATOM 712 O O . LYS A 1 96 ? 4.858 6.136 -13.805 1.00 91.62 96 LYS A O 1
ATOM 717 N N . ALA A 1 97 ? 2.900 6.221 -12.697 1.00 91.62 97 ALA A N 1
ATOM 718 C CA . ALA A 1 97 ? 2.493 7.526 -13.207 1.00 91.62 97 ALA A CA 1
ATOM 719 C C . ALA A 1 97 ? 3.476 8.628 -12.785 1.00 91.62 97 ALA A C 1
ATOM 721 O O . ALA A 1 97 ? 3.882 9.441 -13.618 1.00 91.62 97 ALA A O 1
ATOM 722 N N . LYS A 1 98 ? 3.925 8.610 -11.524 1.00 89.19 98 LYS A N 1
ATOM 723 C CA . LYS A 1 98 ? 4.930 9.539 -10.991 1.00 89.19 98 LYS A CA 1
ATOM 724 C C . LYS A 1 98 ? 6.256 9.436 -11.752 1.00 89.19 98 LYS A C 1
ATOM 726 O O . LYS A 1 98 ? 6.796 10.452 -12.186 1.00 89.19 98 LYS A O 1
ATOM 731 N N . LYS A 1 99 ? 6.749 8.218 -12.006 1.00 86.94 99 LYS A N 1
ATOM 732 C CA . LYS A 1 99 ? 7.980 7.989 -12.791 1.00 86.94 99 LYS A CA 1
ATOM 733 C C . LYS A 1 99 ? 7.857 8.461 -14.241 1.00 86.94 99 LYS A C 1
ATOM 735 O O . LYS A 1 99 ? 8.792 9.063 -14.762 1.00 86.94 99 LYS A O 1
ATOM 740 N N . MET A 1 100 ? 6.707 8.245 -14.881 1.00 85.00 100 MET A N 1
ATOM 741 C CA . MET A 1 100 ? 6.458 8.724 -16.247 1.00 85.00 100 MET A CA 1
ATOM 742 C C . MET A 1 100 ? 6.420 10.252 -16.350 1.00 85.00 100 MET A C 1
ATOM 744 O O . MET A 1 100 ? 6.804 10.792 -17.382 1.00 85.00 100 MET A O 1
ATOM 748 N N . GLN A 1 101 ? 5.960 10.956 -15.313 1.00 82.12 101 GLN A N 1
ATOM 749 C CA . GLN A 1 101 ? 6.002 12.421 -15.287 1.00 82.12 101 GLN A CA 1
ATOM 750 C C . GLN A 1 101 ? 7.440 12.935 -15.192 1.00 82.12 101 GLN A C 1
ATOM 752 O O . GLN A 1 101 ? 7.817 13.808 -15.966 1.00 82.12 101 GLN A O 1
ATOM 757 N N . ILE A 1 102 ? 8.259 12.344 -14.317 1.00 79.25 102 ILE A N 1
ATOM 758 C CA . ILE A 1 102 ? 9.681 12.697 -14.179 1.00 79.25 102 ILE A CA 1
ATOM 759 C C . ILE A 1 102 ? 10.430 12.464 -15.500 1.00 79.25 102 ILE A C 1
ATOM 761 O O . ILE A 1 102 ? 11.199 13.315 -15.932 1.00 79.25 102 ILE A O 1
ATOM 765 N N . ALA A 1 103 ? 10.160 11.350 -16.185 1.00 80.31 103 ALA A N 1
ATOM 766 C CA . ALA A 1 103 ? 10.797 11.021 -17.461 1.00 80.31 103 ALA A CA 1
ATOM 767 C C . ALA A 1 103 ? 10.415 11.953 -18.628 1.00 80.31 103 ALA A C 1
ATOM 769 O O . ALA A 1 103 ? 11.087 11.927 -19.648 1.00 80.31 103 ALA A O 1
ATOM 770 N N . LYS 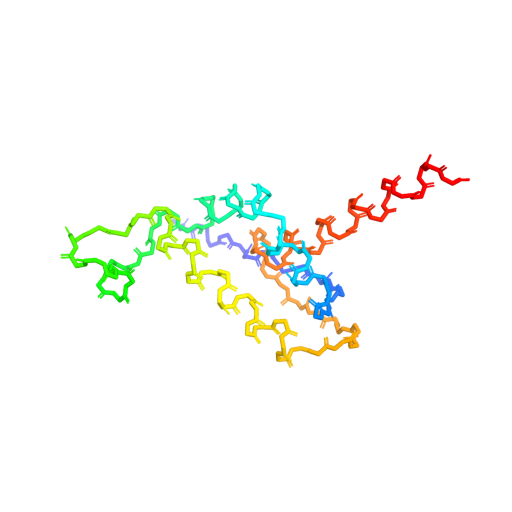A 1 104 ? 9.344 12.750 -18.510 1.00 76.25 104 LYS A N 1
ATOM 771 C CA . LYS A 1 104 ? 8.954 13.754 -19.520 1.00 76.25 104 LYS A CA 1
ATOM 772 C C . LYS A 1 104 ? 9.626 15.113 -19.313 1.00 76.25 104 LYS A C 1
ATOM 774 O O . LYS A 1 104 ? 9.498 15.977 -20.173 1.00 76.25 104 LYS A O 1
ATOM 779 N N . ILE A 1 105 ? 10.249 15.322 -18.154 1.00 72.25 105 ILE A N 1
ATOM 780 C CA . ILE A 1 105 ? 10.903 16.582 -17.771 1.00 72.25 105 ILE A CA 1
ATOM 781 C C . ILE A 1 105 ? 12.408 16.543 -18.100 1.00 72.25 105 ILE A C 1
ATOM 783 O O . ILE A 1 105 ? 13.031 17.598 -18.205 1.00 72.25 105 ILE A O 1
ATOM 787 N N . ASN A 1 106 ? 12.966 15.346 -18.303 1.00 54.66 106 ASN A N 1
ATOM 788 C CA . ASN A 1 106 ? 14.362 15.100 -18.676 1.00 54.66 106 ASN A CA 1
ATOM 789 C C . ASN A 1 106 ? 14.489 14.778 -20.166 1.00 54.66 106 ASN A C 1
ATOM 791 O O . ASN A 1 106 ? 15.555 15.101 -20.732 1.00 54.66 106 ASN A O 1
#

InterPro domains:
  IPR002048 EF-hand domain [PS50222] (42-68)

Secondary structure (DSSP, 8-state):
--------EEEEEE-HHHHHHHHH-HHHHHHHHHHHHTT--GGGT-SS-SSS--HHHHHHHHHHHHHHHHHHH-SS-EEEEEETT-HHHHHHHHHHHHHHHHTTT-

Organism: Malus baccata (NCBI:txid106549)